Protein AF-A0A1F6LI74-F1 (afdb_monomer)

Radius of gyration: 18.78 Å; Cα contacts (8 Å, |Δi|>4): 128; chains: 1; bounding box: 56×48×42 Å

Structure (mmCIF, N/CA/C/O backbone):
data_AF-A0A1F6LI74-F1
#
_entry.id   AF-A0A1F6LI74-F1
#
loop_
_atom_site.group_PDB
_atom_site.id
_atom_site.type_symbol
_atom_site.label_atom_id
_atom_site.label_alt_id
_atom_site.label_comp_id
_atom_site.label_asym_id
_atom_site.label_entity_id
_atom_site.label_seq_id
_atom_site.pdbx_PDB_ins_code
_atom_site.Cartn_x
_atom_site.Cartn_y
_atom_site.Cartn_z
_atom_site.occupancy
_atom_site.B_iso_or_equiv
_atom_site.auth_seq_id
_atom_site.auth_comp_id
_atom_site.auth_asym_id
_atom_site.auth_atom_id
_atom_site.pdbx_PDB_model_num
ATOM 1 N N . MET A 1 1 ? -28.839 21.372 12.711 1.00 40.16 1 MET A N 1
ATOM 2 C CA . MET A 1 1 ? -27.759 21.727 11.761 1.00 40.16 1 MET A CA 1
ATOM 3 C C . MET A 1 1 ? -26.831 20.529 11.592 1.00 40.16 1 MET A C 1
ATOM 5 O O . MET A 1 1 ? -26.211 20.122 12.565 1.00 40.16 1 MET A O 1
ATOM 9 N N . ARG A 1 2 ? -26.781 19.902 10.407 1.00 39.81 2 ARG A N 1
ATOM 10 C CA . ARG A 1 2 ? -25.812 18.830 10.118 1.00 39.81 2 ARG A CA 1
ATOM 11 C C . ARG A 1 2 ? -24.467 19.495 9.840 1.00 39.81 2 ARG A C 1
ATOM 13 O O . ARG A 1 2 ? -24.312 20.129 8.804 1.00 39.81 2 ARG A O 1
ATOM 20 N N . ASN A 1 3 ? -23.537 19.399 10.784 1.00 46.12 3 ASN A N 1
ATOM 21 C CA . ASN A 1 3 ? -22.158 19.830 10.576 1.00 46.12 3 ASN A CA 1
ATOM 22 C C . ASN A 1 3 ? -21.621 19.053 9.356 1.00 46.12 3 ASN A C 1
ATOM 24 O O . ASN A 1 3 ? -21.693 17.818 9.390 1.00 46.12 3 ASN A O 1
ATOM 28 N N . PRO A 1 4 ? -21.165 19.696 8.263 1.00 48.50 4 PRO A N 1
ATOM 29 C CA . PRO A 1 4 ? -20.578 18.953 7.160 1.00 48.50 4 PRO A CA 1
ATOM 30 C C . PRO A 1 4 ? -19.394 18.180 7.734 1.00 48.50 4 PRO A C 1
ATOM 32 O O . PRO A 1 4 ? -18.504 18.759 8.354 1.00 48.50 4 PRO A O 1
ATOM 35 N N . THR A 1 5 ? -19.424 16.855 7.601 1.00 58.72 5 THR A N 1
ATOM 36 C CA . THR A 1 5 ? -18.301 15.994 7.966 1.00 58.72 5 THR A CA 1
ATOM 37 C C . THR A 1 5 ? -17.127 16.441 7.109 1.00 58.72 5 THR A C 1
ATOM 39 O O . THR A 1 5 ? -17.052 16.109 5.928 1.00 58.72 5 THR A O 1
ATOM 42 N N . THR A 1 6 ? -16.247 17.268 7.671 1.00 81.00 6 THR A N 1
ATOM 43 C CA . THR A 1 6 ? -15.056 17.772 6.998 1.00 81.00 6 THR A CA 1
ATOM 44 C C . THR A 1 6 ? -14.185 16.569 6.679 1.00 81.00 6 THR A C 1
ATOM 46 O O . THR A 1 6 ? -13.615 15.936 7.566 1.00 81.00 6 THR A O 1
ATOM 49 N N . ARG A 1 7 ? -14.166 16.182 5.403 1.00 85.06 7 ARG A N 1
ATOM 50 C CA . ARG A 1 7 ? -13.319 15.096 4.921 1.00 85.06 7 ARG A CA 1
ATOM 51 C C . ARG A 1 7 ? -11.937 15.658 4.638 1.00 85.06 7 ARG A C 1
ATOM 53 O O . ARG A 1 7 ? -11.817 16.689 3.982 1.00 85.06 7 ARG A O 1
ATOM 60 N N . THR A 1 8 ? -10.910 14.978 5.123 1.00 90.62 8 THR A N 1
ATOM 61 C CA . THR A 1 8 ? -9.525 15.236 4.722 1.00 90.62 8 THR A CA 1
ATOM 62 C C . THR A 1 8 ? -9.091 14.169 3.730 1.00 90.62 8 THR A C 1
ATOM 64 O O . THR A 1 8 ? -9.627 13.064 3.728 1.00 90.62 8 THR A O 1
ATOM 67 N N . PHE A 1 9 ? -8.150 14.489 2.848 1.00 92.06 9 PHE A N 1
ATOM 68 C CA . PHE A 1 9 ? -7.720 13.578 1.790 1.00 92.06 9 PHE A CA 1
ATOM 69 C C . PHE A 1 9 ? -6.210 13.399 1.844 1.00 92.06 9 PHE A C 1
ATOM 71 O O . PHE A 1 9 ? -5.477 14.351 2.100 1.00 92.06 9 PHE A O 1
ATOM 78 N N . LEU A 1 10 ? -5.753 12.177 1.587 1.00 93.62 10 LEU A N 1
ATOM 79 C CA . LEU A 1 10 ? -4.341 11.847 1.453 1.00 93.62 10 LEU A CA 1
ATOM 80 C C . LEU A 1 10 ? -4.135 11.109 0.139 1.00 93.62 10 LEU A C 1
ATOM 82 O O . LEU A 1 10 ? -4.712 10.043 -0.064 1.00 93.62 10 LEU A O 1
ATOM 86 N N . CYS A 1 11 ? -3.318 11.666 -0.744 1.00 95.19 11 CYS A N 1
ATOM 87 C CA . CYS A 1 11 ? -3.030 11.053 -2.033 1.00 95.19 11 CYS A CA 1
ATOM 88 C C . CYS A 1 11 ? -1.741 10.227 -1.953 1.00 95.19 11 CYS A C 1
ATOM 90 O O . CYS A 1 11 ? -0.715 10.683 -1.446 1.00 95.19 11 CYS A O 1
ATOM 92 N N . ILE A 1 12 ? -1.819 8.988 -2.431 1.00 96.06 12 ILE A N 1
ATOM 93 C CA . ILE A 1 12 ? -0.741 8.002 -2.407 1.00 96.06 12 ILE A CA 1
ATOM 94 C C . ILE A 1 12 ? -0.453 7.592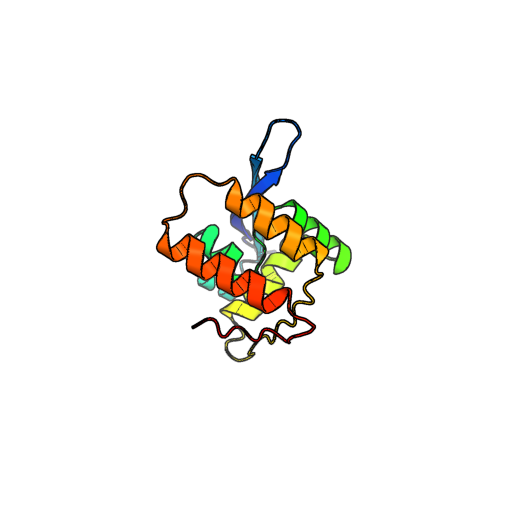 -3.848 1.00 96.06 12 ILE A C 1
ATOM 96 O O . ILE A 1 12 ? -1.356 7.236 -4.602 1.00 96.06 12 ILE A O 1
ATOM 100 N N . TYR A 1 13 ? 0.820 7.631 -4.220 1.00 96.19 13 TYR A N 1
ATOM 101 C CA . TYR A 1 13 ? 1.294 7.401 -5.576 1.00 96.19 13 TYR A CA 1
ATOM 102 C C . TYR A 1 13 ? 1.837 5.978 -5.726 1.00 96.19 13 TYR A C 1
ATOM 104 O O . TYR A 1 13 ? 2.807 5.574 -5.061 1.00 96.19 13 TYR A O 1
ATOM 112 N N . PHE A 1 14 ? 1.224 5.220 -6.628 1.00 96.00 14 PHE A N 1
ATOM 113 C CA . PHE A 1 14 ? 1.575 3.841 -6.935 1.00 96.00 14 PHE A CA 1
ATOM 114 C C . PHE A 1 14 ? 2.093 3.714 -8.367 1.00 96.00 14 PHE A C 1
ATOM 116 O O . PHE A 1 14 ? 1.494 4.284 -9.269 1.00 96.00 14 PHE A O 1
ATOM 123 N N . PRO A 1 15 ? 3.162 2.943 -8.604 1.00 96.12 15 PRO A N 1
ATOM 124 C CA . PRO A 1 15 ? 3.502 2.519 -9.950 1.00 96.12 15 PRO A CA 1
ATOM 125 C C . PRO A 1 15 ? 2.427 1.562 -10.495 1.00 96.12 15 PRO A C 1
ATOM 127 O O . PRO A 1 15 ? 1.968 0.661 -9.783 1.00 96.12 15 PRO A O 1
ATOM 130 N N . GLU A 1 16 ? 2.067 1.749 -11.757 1.00 94.62 16 GLU A N 1
ATOM 131 C CA . GLU A 1 16 ? 1.137 0.949 -12.560 1.00 94.62 16 GLU A CA 1
ATOM 132 C C . GLU A 1 16 ? 1.843 0.581 -13.873 1.00 94.62 16 GLU A C 1
ATOM 134 O O . GLU A 1 16 ? 2.549 1.411 -14.449 1.00 94.62 16 GLU A O 1
ATOM 139 N N . ARG A 1 17 ? 1.720 -0.672 -14.325 1.00 90.00 17 ARG A N 1
ATOM 140 C CA . ARG A 1 17 ? 2.265 -1.086 -15.625 1.00 90.00 17 ARG A CA 1
ATOM 141 C C . ARG A 1 17 ? 1.194 -0.894 -16.690 1.00 90.00 17 ARG A C 1
ATOM 143 O O . ARG A 1 17 ? 0.149 -1.528 -16.621 1.00 90.00 17 ARG A O 1
ATOM 150 N N . THR A 1 18 ? 1.481 -0.051 -17.671 1.00 89.75 18 THR A N 1
ATOM 151 C CA . THR A 1 18 ? 0.636 0.201 -18.840 1.00 89.75 18 THR A CA 1
ATOM 152 C C . THR A 1 18 ? 1.334 -0.305 -20.102 1.00 89.75 18 THR A C 1
ATOM 154 O O . THR A 1 18 ? 2.521 -0.644 -20.081 1.00 89.75 18 THR A O 1
ATOM 157 N N . ASP A 1 19 ? 0.628 -0.301 -21.233 1.00 90.56 19 ASP A N 1
ATOM 158 C CA . ASP A 1 19 ? 1.204 -0.649 -22.542 1.00 90.56 19 ASP A CA 1
ATOM 159 C C . ASP A 1 19 ? 2.356 0.287 -22.961 1.00 90.56 19 ASP A C 1
ATOM 161 O O . ASP A 1 19 ? 3.135 -0.032 -23.856 1.00 90.56 19 ASP A O 1
ATOM 165 N N . ARG A 1 20 ? 2.479 1.452 -22.308 1.00 88.25 20 ARG A N 1
ATOM 166 C CA . ARG A 1 20 ? 3.498 2.476 -22.577 1.00 88.25 20 ARG A CA 1
ATOM 167 C C . ARG A 1 20 ? 4.680 2.440 -21.604 1.00 88.25 20 ARG A C 1
ATOM 169 O O . ARG A 1 20 ? 5.634 3.189 -21.801 1.00 88.25 20 ARG A O 1
ATOM 176 N N . GLY A 1 21 ? 4.645 1.592 -20.574 1.00 86.94 21 GLY A N 1
ATOM 177 C CA . GLY A 1 21 ? 5.706 1.479 -19.571 1.00 86.94 21 GLY A CA 1
ATOM 178 C C . GLY A 1 21 ? 5.188 1.532 -18.134 1.00 86.94 21 GLY A C 1
ATOM 179 O O . GLY A 1 21 ? 4.119 1.017 -17.824 1.00 86.94 21 GLY A O 1
ATOM 180 N N . VAL A 1 22 ? 5.984 2.100 -17.223 1.00 89.31 22 VAL A N 1
ATOM 181 C CA . VAL A 1 22 ? 5.588 2.272 -15.815 1.00 89.31 22 VAL A CA 1
ATOM 182 C C . VAL A 1 22 ? 5.103 3.700 -15.605 1.00 89.31 22 VAL A C 1
ATOM 184 O O . VAL A 1 22 ? 5.878 4.645 -15.724 1.00 89.31 22 VAL A O 1
ATOM 187 N N . GLU A 1 23 ? 3.833 3.843 -15.247 1.00 92.75 23 GLU A N 1
ATOM 188 C CA . GLU A 1 23 ? 3.194 5.122 -14.945 1.00 92.75 23 GLU A CA 1
ATOM 189 C C . GLU A 1 23 ? 2.881 5.242 -13.453 1.00 92.75 23 GLU A C 1
ATOM 191 O O . GLU A 1 23 ? 2.902 4.264 -12.705 1.00 92.75 23 GLU A O 1
ATOM 196 N N . THR A 1 24 ? 2.616 6.465 -12.991 1.00 94.00 24 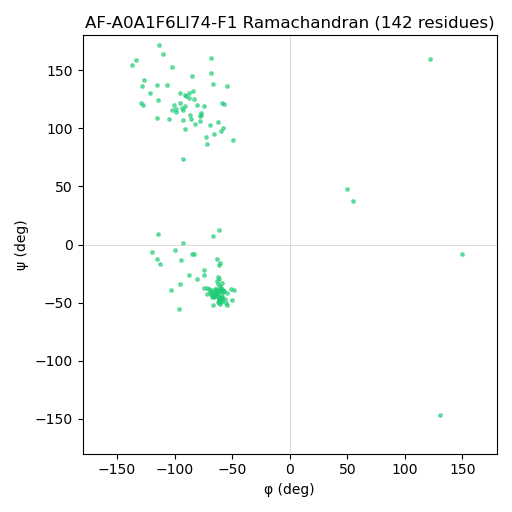THR A N 1
ATOM 197 C CA . THR A 1 24 ? 2.239 6.714 -11.596 1.00 94.00 24 THR A CA 1
ATOM 198 C C . THR A 1 24 ? 0.739 6.946 -11.481 1.00 94.00 24 THR A C 1
ATOM 200 O O . THR A 1 24 ? 0.215 7.958 -11.940 1.00 94.00 24 THR A O 1
ATOM 203 N N . LYS A 1 25 ? 0.057 6.044 -10.781 1.00 94.81 25 LYS A N 1
ATOM 204 C CA . LYS A 1 25 ? -1.350 6.148 -10.416 1.00 94.81 25 LYS A CA 1
ATOM 205 C C . LYS A 1 25 ? -1.516 6.832 -9.065 1.00 94.81 25 LYS A C 1
ATOM 207 O O . LYS A 1 25 ? -0.913 6.424 -8.070 1.00 94.81 25 LYS A O 1
ATOM 212 N N . ASN A 1 26 ? -2.362 7.855 -9.016 1.00 95.12 26 ASN A N 1
ATOM 213 C CA . ASN A 1 26 ? -2.745 8.513 -7.772 1.00 95.12 26 ASN A CA 1
ATOM 214 C C . ASN A 1 26 ? -3.989 7.839 -7.170 1.00 95.12 26 ASN A C 1
ATOM 216 O O . ASN A 1 26 ? -5.012 7.697 -7.839 1.00 95.12 26 ASN A O 1
ATOM 220 N N . VAL A 1 27 ? -3.898 7.458 -5.898 1.00 96.00 27 VAL A N 1
ATOM 221 C CA . VAL A 1 27 ? -5.018 6.996 -5.078 1.00 96.00 27 VAL A CA 1
ATOM 222 C C . VAL A 1 27 ? -5.237 7.982 -3.931 1.00 96.00 27 VAL A C 1
ATOM 224 O O . VAL A 1 27 ? -4.447 8.020 -2.987 1.00 96.00 27 VAL A O 1
ATOM 227 N N . CYS A 1 28 ? -6.325 8.754 -3.980 1.00 94.81 28 CYS A N 1
ATOM 228 C CA . CYS A 1 28 ? -6.688 9.677 -2.904 1.00 94.81 28 CYS A CA 1
ATOM 229 C C . CYS A 1 28 ? -7.649 9.019 -1.904 1.00 94.81 28 CYS A C 1
ATOM 231 O O . CYS A 1 28 ? -8.789 8.672 -2.211 1.00 94.81 28 CYS A O 1
ATOM 233 N N . VAL A 1 29 ? -7.171 8.865 -0.674 1.00 95.00 29 VAL A N 1
ATOM 234 C CA . VAL A 1 29 ? -7.871 8.244 0.448 1.00 95.00 29 VAL A CA 1
ATOM 235 C C . VAL A 1 29 ? -8.577 9.334 1.245 1.00 95.00 29 VAL A C 1
ATOM 237 O O . VAL A 1 29 ? -7.930 10.224 1.793 1.00 95.00 29 VAL A O 1
ATOM 240 N N . ALA A 1 30 ? -9.905 9.268 1.311 1.00 93.19 30 ALA A N 1
ATOM 241 C CA . ALA A 1 30 ? -10.719 10.219 2.065 1.00 93.19 30 ALA A CA 1
ATOM 242 C C . ALA A 1 30 ? -10.881 9.765 3.518 1.00 93.19 30 ALA A C 1
ATOM 244 O O . ALA A 1 30 ? -11.375 8.667 3.743 1.00 93.19 30 ALA A O 1
ATOM 245 N N . PHE A 1 31 ? -10.549 10.603 4.495 1.00 92.50 31 PHE A N 1
ATOM 246 C CA . PHE A 1 31 ? -10.727 10.363 5.925 1.00 92.50 31 PHE A CA 1
ATOM 247 C C . PHE A 1 31 ? -11.874 11.208 6.477 1.00 92.50 31 PHE A C 1
ATOM 249 O O . PHE A 1 31 ? -12.003 12.394 6.174 1.00 92.50 31 PHE A O 1
ATOM 256 N N . ASN A 1 32 ? -12.706 10.606 7.315 1.00 89.94 32 ASN A N 1
ATOM 257 C CA . ASN A 1 32 ? -13.737 11.301 8.060 1.00 89.94 32 ASN A CA 1
ATOM 258 C C . ASN A 1 32 ? -13.100 12.097 9.212 1.00 89.94 32 ASN A C 1
ATOM 260 O O . ASN A 1 32 ? -12.492 11.521 10.117 1.00 89.94 32 ASN A O 1
ATOM 264 N N . GLY A 1 33 ? -13.267 13.421 9.197 1.00 81.25 33 GLY A N 1
ATOM 265 C CA . GLY A 1 33 ? -12.681 14.328 10.184 1.00 81.25 33 GLY A CA 1
ATOM 266 C C . GLY A 1 33 ? -13.155 14.134 11.627 1.00 81.25 33 GLY A C 1
ATOM 267 O O . GLY A 1 33 ? -12.518 14.677 12.530 1.00 81.25 33 GLY A O 1
ATOM 268 N N . THR A 1 34 ? -14.222 13.366 11.877 1.00 81.50 34 THR A N 1
ATOM 269 C CA . THR A 1 34 ? -14.663 13.030 13.240 1.00 81.50 34 THR A CA 1
ATOM 270 C C . THR A 1 34 ? -14.137 11.672 13.694 1.00 81.50 34 THR A C 1
ATOM 272 O O . THR A 1 34 ? -13.451 11.598 14.711 1.00 81.50 34 THR A O 1
ATOM 275 N N . THR A 1 35 ? -14.402 10.603 12.941 1.00 85.00 35 THR A N 1
ATOM 276 C CA . THR A 1 35 ? -14.099 9.225 13.370 1.00 85.00 35 THR A CA 1
ATOM 277 C C . THR A 1 35 ? -12.688 8.760 13.022 1.00 85.00 35 THR A C 1
ATOM 279 O O . THR A 1 35 ? -12.137 7.909 13.712 1.00 85.00 35 THR A O 1
ATOM 282 N N . GLU A 1 36 ? -12.063 9.321 11.987 1.00 88.81 36 GLU A N 1
ATOM 283 C CA . GLU A 1 36 ? -10.774 8.847 11.460 1.00 88.81 36 GLU A CA 1
ATOM 284 C C . GLU A 1 36 ? -9.646 9.871 11.647 1.00 88.81 36 GLU A C 1
ATOM 286 O O . GLU A 1 36 ? -8.532 9.685 11.156 1.00 88.81 36 GLU A O 1
ATOM 291 N N . ARG A 1 37 ? -9.898 10.945 12.408 1.00 88.69 37 ARG A N 1
ATOM 292 C CA . ARG A 1 37 ? -8.941 12.038 12.637 1.00 88.69 37 ARG A CA 1
ATOM 293 C C . ARG A 1 37 ? -7.625 11.566 13.250 1.00 88.69 37 ARG A C 1
ATOM 295 O O . ARG A 1 37 ? -6.568 12.077 12.889 1.00 88.69 37 ARG A O 1
ATOM 302 N N . ALA A 1 38 ? -7.687 10.612 14.178 1.00 87.88 38 ALA A N 1
ATOM 303 C CA . ALA A 1 38 ? -6.502 10.044 14.815 1.00 87.88 38 ALA A CA 1
ATOM 304 C C . ALA A 1 38 ? -5.634 9.274 13.810 1.00 87.88 38 ALA A C 1
ATOM 306 O O . ALA A 1 38 ? -4.421 9.473 13.777 1.00 87.88 38 ALA A O 1
ATOM 307 N N . LEU A 1 39 ? -6.262 8.459 12.955 1.00 91.00 39 LEU A N 1
ATOM 308 C CA . LEU A 1 39 ? -5.562 7.743 11.893 1.00 91.00 39 LEU A CA 1
ATOM 309 C C . LEU A 1 39 ? -4.934 8.730 10.909 1.00 91.00 39 LEU A C 1
ATOM 311 O O . LEU A 1 39 ? -3.739 8.634 10.655 1.00 91.00 39 LEU A O 1
ATOM 315 N N . TYR A 1 40 ? -5.709 9.710 10.433 1.00 93.00 40 TYR A N 1
ATOM 316 C CA . TYR A 1 40 ? -5.232 10.750 9.521 1.00 93.00 40 TYR A CA 1
ATOM 317 C C . TYR A 1 40 ? -4.005 11.478 10.084 1.00 93.00 40 TYR A C 1
ATOM 319 O O . TYR A 1 40 ? -2.969 11.500 9.433 1.00 93.00 40 TYR A O 1
ATOM 327 N N . ARG A 1 41 ? -4.061 11.981 11.323 1.00 91.06 41 ARG A N 1
ATOM 328 C CA . ARG A 1 41 ? -2.918 12.659 11.967 1.00 91.06 41 ARG A CA 1
ATOM 329 C C . ARG A 1 41 ? -1.675 11.784 12.087 1.00 91.06 41 ARG A C 1
ATOM 331 O O . ARG A 1 41 ? -0.553 12.279 12.025 1.00 91.06 41 ARG A O 1
ATOM 338 N N . ALA A 1 42 ? -1.864 10.484 12.283 1.00 89.56 42 ALA A N 1
ATOM 339 C CA . ALA A 1 42 ? -0.754 9.555 12.402 1.00 89.56 42 ALA A CA 1
ATOM 340 C C . ALA A 1 42 ? -0.082 9.260 11.048 1.00 89.56 42 ALA A C 1
ATOM 342 O O . ALA A 1 42 ? 1.080 8.855 11.026 1.00 89.56 42 ALA A O 1
ATOM 343 N N . VAL A 1 43 ? -0.788 9.477 9.931 1.00 92.69 43 VAL A N 1
ATOM 344 C CA . VAL A 1 43 ? -0.288 9.183 8.579 1.00 92.69 43 VAL A CA 1
ATOM 345 C C . VAL A 1 43 ? -0.042 10.418 7.713 1.00 92.69 43 VAL A C 1
ATOM 347 O O . VAL A 1 43 ? 0.691 10.310 6.741 1.00 92.69 43 VAL A O 1
ATOM 350 N N . GLU A 1 44 ? -0.581 11.591 8.058 1.00 93.00 44 GLU A N 1
ATOM 351 C CA . GLU A 1 44 ? -0.464 12.822 7.252 1.00 93.00 44 GLU A CA 1
ATOM 352 C C . GLU A 1 44 ? 0.987 13.286 7.089 1.00 93.00 44 GLU A C 1
ATOM 354 O O . GLU A 1 44 ? 1.344 13.907 6.093 1.00 93.00 44 GLU A O 1
ATOM 359 N N . ARG A 1 45 ? 1.840 12.958 8.065 1.00 90.38 45 ARG A N 1
ATOM 360 C CA . ARG A 1 45 ? 3.275 13.271 8.042 1.00 90.38 45 ARG A CA 1
ATOM 361 C C . ARG A 1 45 ? 4.098 12.227 7.291 1.00 90.38 45 ARG A C 1
ATOM 363 O O . ARG A 1 45 ? 5.299 12.410 7.118 1.00 90.38 45 ARG A O 1
ATOM 370 N N . LEU A 1 46 ? 3.487 11.112 6.895 1.00 91.00 46 LEU A N 1
ATOM 371 C CA . LEU A 1 46 ? 4.166 10.038 6.186 1.00 91.00 46 LEU A CA 1
ATOM 372 C C . LEU A 1 46 ? 4.137 10.322 4.685 1.00 91.00 46 LEU A C 1
ATOM 374 O O . LEU A 1 46 ? 3.087 10.575 4.100 1.00 91.00 46 LEU A O 1
ATOM 378 N N . GLY A 1 47 ? 5.296 10.219 4.040 1.00 91.38 47 GLY A N 1
ATOM 379 C CA . GLY A 1 47 ? 5.364 10.255 2.584 1.00 91.38 47 GLY A CA 1
ATOM 380 C C . GLY A 1 47 ? 4.733 9.011 1.949 1.00 91.38 47 GLY A C 1
ATOM 381 O O . GLY A 1 47 ? 4.647 7.945 2.564 1.00 91.38 47 GLY A O 1
ATOM 382 N N . SER A 1 48 ? 4.374 9.115 0.667 1.00 92.31 48 SER A N 1
ATOM 383 C CA . SER A 1 48 ? 3.783 8.015 -0.113 1.00 92.31 48 SER A CA 1
ATOM 384 C C . SER A 1 48 ? 4.595 6.714 -0.040 1.00 92.31 48 SER A C 1
ATOM 386 O O . SER A 1 48 ? 4.028 5.625 0.019 1.00 92.31 48 SER A O 1
ATOM 388 N N . THR A 1 49 ? 5.926 6.799 -0.034 1.00 93.31 49 THR A N 1
ATOM 389 C CA . THR A 1 49 ? 6.812 5.630 0.095 1.00 93.31 49 THR A CA 1
ATOM 390 C C . THR A 1 49 ? 6.652 4.930 1.442 1.00 93.31 49 THR A C 1
ATOM 392 O O . THR A 1 49 ? 6.582 3.704 1.495 1.00 93.31 49 THR A O 1
ATOM 395 N N . GLU A 1 50 ? 6.561 5.695 2.526 1.00 92.69 50 GLU A N 1
ATOM 396 C CA . GLU A 1 50 ? 6.444 5.158 3.882 1.00 92.69 50 GLU A CA 1
ATOM 397 C C . GLU A 1 50 ? 5.064 4.536 4.119 1.00 92.69 50 GLU A C 1
ATOM 399 O O . GLU A 1 50 ? 4.947 3.456 4.696 1.00 92.69 50 GLU A O 1
ATOM 404 N N . ILE A 1 51 ? 4.017 5.152 3.569 1.00 93.88 51 ILE A N 1
ATOM 405 C CA . ILE A 1 51 ? 2.664 4.588 3.570 1.00 93.88 51 ILE A CA 1
ATOM 406 C C . ILE A 1 51 ? 2.643 3.223 2.875 1.00 93.88 51 ILE A C 1
ATOM 408 O O . ILE A 1 51 ? 2.150 2.256 3.454 1.00 93.88 51 ILE A O 1
ATOM 412 N N . LYS A 1 52 ? 3.241 3.116 1.678 1.00 94.31 52 LYS A N 1
ATOM 413 C CA . LYS A 1 52 ? 3.342 1.855 0.922 1.00 94.31 52 LYS A CA 1
ATOM 414 C C . LYS A 1 52 ? 4.057 0.752 1.705 1.00 94.31 52 LYS A C 1
ATOM 416 O O . LYS A 1 52 ? 3.589 -0.386 1.715 1.00 94.31 52 LYS A O 1
ATOM 421 N N . LYS A 1 53 ? 5.139 1.087 2.420 1.00 91.44 53 LYS A N 1
ATOM 422 C CA . LYS A 1 53 ? 5.842 0.144 3.309 1.00 91.44 53 LYS A CA 1
ATOM 423 C C . LYS A 1 53 ? 4.937 -0.359 4.432 1.00 91.44 53 LYS A C 1
ATOM 425 O O . LYS A 1 53 ? 4.861 -1.565 4.657 1.00 91.44 53 LYS A O 1
ATOM 430 N N . ARG A 1 54 ? 4.214 0.543 5.100 1.00 89.81 54 ARG A N 1
ATOM 431 C CA . ARG A 1 54 ? 3.323 0.202 6.223 1.00 89.81 54 ARG A CA 1
ATOM 432 C C . ARG A 1 54 ? 2.182 -0.720 5.819 1.00 89.81 54 ARG A C 1
ATOM 434 O O . ARG A 1 54 ? 1.895 -1.682 6.528 1.00 89.81 54 ARG A O 1
ATOM 441 N N . ILE A 1 55 ? 1.581 -0.477 4.657 1.00 92.38 55 ILE A N 1
ATOM 442 C CA . ILE A 1 55 ? 0.518 -1.342 4.126 1.00 92.38 55 ILE A CA 1
ATOM 443 C C . ILE A 1 55 ? 1.055 -2.571 3.376 1.00 92.38 55 ILE A C 1
ATOM 445 O O . ILE A 1 55 ? 0.276 -3.460 3.053 1.00 92.38 55 ILE A O 1
ATOM 449 N N . ALA A 1 56 ? 2.370 -2.644 3.137 1.00 92.56 56 ALA A N 1
ATOM 450 C CA . ALA A 1 56 ? 3.053 -3.684 2.363 1.00 92.56 56 ALA A CA 1
ATOM 451 C C . ALA A 1 56 ? 2.502 -3.872 0.934 1.00 92.56 56 ALA A C 1
ATOM 453 O O . ALA A 1 56 ? 2.433 -4.988 0.417 1.00 92.56 56 ALA A O 1
ATOM 454 N N . ILE A 1 57 ? 2.120 -2.770 0.283 1.00 93.19 57 ILE A N 1
ATOM 455 C CA . ILE A 1 57 ? 1.613 -2.747 -1.093 1.00 93.19 57 ILE A CA 1
ATOM 456 C C . ILE A 1 57 ? 2.398 -1.688 -1.861 1.00 93.19 57 ILE A C 1
ATOM 458 O O . ILE A 1 57 ? 2.415 -0.521 -1.477 1.00 93.19 57 ILE A O 1
ATOM 462 N N . PHE A 1 58 ? 3.064 -2.102 -2.941 1.00 93.62 58 PHE A N 1
ATOM 463 C CA . PHE A 1 58 ? 4.032 -1.262 -3.652 1.00 93.62 58 PHE A CA 1
ATOM 464 C C . PHE A 1 58 ? 3.628 -0.894 -5.078 1.00 93.62 58 PHE A C 1
ATOM 466 O O . PHE A 1 58 ? 4.250 0.004 -5.633 1.00 93.62 58 PHE A O 1
ATOM 473 N N . SER A 1 59 ? 2.602 -1.529 -5.649 1.00 95.62 59 SER A N 1
ATOM 474 C CA . SER A 1 59 ? 2.068 -1.224 -6.982 1.00 95.62 59 SER A CA 1
ATOM 475 C C . SER A 1 59 ? 0.547 -1.140 -6.966 1.00 95.62 59 SER A C 1
ATOM 477 O O . SER A 1 59 ? -0.103 -1.681 -6.065 1.00 95.62 59 SER A O 1
ATOM 479 N N . TYR A 1 60 ? -0.008 -0.463 -7.968 1.00 96.56 60 TYR A N 1
ATOM 480 C CA . TYR A 1 60 ? -1.449 -0.307 -8.121 1.00 96.56 60 TYR A CA 1
ATOM 481 C C . TYR A 1 60 ? -2.125 -1.653 -8.415 1.00 96.56 60 TYR A C 1
ATOM 483 O O . TYR A 1 60 ? -3.072 -2.019 -7.728 1.00 96.56 60 TYR A O 1
ATOM 491 N N . ASP A 1 61 ? -1.562 -2.466 -9.309 1.00 94.94 61 ASP A N 1
ATOM 492 C CA . ASP A 1 61 ? -2.103 -3.798 -9.620 1.00 94.94 61 ASP A CA 1
ATOM 493 C C . ASP A 1 61 ? -2.180 -4.705 -8.386 1.00 94.94 61 ASP A C 1
ATOM 495 O O . ASP A 1 61 ? -3.127 -5.471 -8.215 1.00 94.94 61 ASP A O 1
ATOM 499 N N . HIS A 1 62 ? -1.174 -4.637 -7.503 1.00 95.19 62 HIS A N 1
ATOM 500 C CA . HIS A 1 62 ? -1.193 -5.407 -6.262 1.00 95.19 62 HIS A CA 1
ATOM 501 C C . HIS A 1 62 ? -2.284 -4.890 -5.320 1.00 95.19 62 HIS A C 1
ATOM 503 O O . HIS A 1 62 ? -2.978 -5.693 -4.703 1.00 95.19 62 HIS A O 1
ATOM 509 N N . LEU A 1 63 ? -2.473 -3.571 -5.243 1.00 96.25 63 LEU A N 1
ATOM 510 C CA . LEU A 1 63 ? -3.537 -2.956 -4.455 1.00 96.25 63 LEU A CA 1
ATOM 511 C C . LEU A 1 63 ? -4.928 -3.400 -4.920 1.00 96.25 63 LEU A C 1
ATOM 513 O O . LEU A 1 63 ? -5.745 -3.773 -4.082 1.00 96.25 63 LEU A O 1
ATOM 517 N N . VAL A 1 64 ? -5.170 -3.411 -6.234 1.00 96.50 64 VAL A N 1
ATOM 518 C CA . VAL A 1 64 ? -6.435 -3.864 -6.838 1.00 96.50 64 VAL A CA 1
ATOM 519 C C . VAL A 1 64 ? -6.695 -5.331 -6.504 1.00 96.50 64 VAL A C 1
ATOM 521 O O . VAL A 1 64 ? -7.730 -5.648 -5.930 1.00 96.50 64 VAL A O 1
ATOM 524 N N . LYS A 1 65 ? -5.717 -6.218 -6.730 1.00 95.75 65 LYS A N 1
ATOM 525 C CA . LYS A 1 65 ? -5.856 -7.652 -6.415 1.00 95.75 65 LYS A CA 1
ATOM 526 C C . LYS A 1 65 ? -6.134 -7.917 -4.938 1.00 95.75 65 LYS A C 1
ATOM 528 O O . LYS A 1 65 ? -6.855 -8.849 -4.596 1.00 95.75 65 LYS A O 1
ATOM 533 N N . VAL A 1 66 ? -5.522 -7.136 -4.047 1.00 95.06 66 VAL A N 1
ATOM 534 C CA . VAL A 1 66 ? -5.771 -7.238 -2.602 1.00 95.06 66 VAL A CA 1
ATOM 535 C C . VAL A 1 66 ? -7.195 -6.792 -2.275 1.00 95.06 66 VAL A C 1
ATOM 537 O O . VAL A 1 66 ? -7.863 -7.478 -1.510 1.00 95.06 66 VAL A O 1
ATOM 540 N N . ALA A 1 67 ? -7.654 -5.689 -2.866 1.00 95.44 67 ALA A N 1
ATOM 541 C CA . ALA A 1 67 ? -9.004 -5.164 -2.691 1.00 95.44 67 ALA A CA 1
ATOM 542 C C . ALA A 1 67 ? -10.080 -6.147 -3.175 1.00 95.44 67 ALA A C 1
ATOM 544 O O . ALA A 1 67 ? -11.000 -6.454 -2.423 1.00 95.44 67 ALA A O 1
ATOM 545 N N . GLU A 1 68 ? -9.905 -6.722 -4.365 1.00 95.50 68 GLU A N 1
ATOM 546 C CA . GLU A 1 68 ? -10.796 -7.751 -4.917 1.00 95.50 68 GLU A CA 1
ATOM 547 C C . GLU A 1 68 ? -10.828 -9.008 -4.044 1.00 95.50 68 GLU A C 1
ATOM 549 O O . GLU A 1 68 ? -11.895 -9.500 -3.693 1.00 95.50 68 GLU A O 1
ATOM 554 N N . ARG A 1 69 ? -9.658 -9.516 -3.634 1.00 95.75 69 ARG A N 1
ATOM 555 C CA . ARG A 1 69 ? -9.564 -10.715 -2.787 1.00 95.75 69 ARG A CA 1
ATOM 556 C C . ARG A 1 69 ? -10.213 -10.523 -1.414 1.00 95.75 69 ARG A C 1
ATOM 558 O O . ARG A 1 69 ? -10.662 -11.495 -0.816 1.00 95.75 69 ARG A O 1
ATOM 565 N N . GLU A 1 70 ? -10.186 -9.305 -0.884 1.00 92.38 70 GLU A N 1
ATOM 566 C CA . GLU A 1 70 ? -10.744 -8.970 0.430 1.00 92.38 70 GLU A CA 1
ATOM 567 C C . GLU A 1 70 ? -12.196 -8.480 0.365 1.00 92.38 70 GLU A C 1
ATOM 569 O O . GLU A 1 70 ? -12.742 -8.161 1.419 1.00 92.38 70 GLU A O 1
ATOM 574 N N . ASP A 1 71 ? -12.796 -8.435 -0.832 1.00 95.25 71 ASP A N 1
ATOM 575 C CA . ASP A 1 71 ? -14.136 -7.895 -1.107 1.00 95.25 71 ASP A CA 1
ATOM 576 C C . ASP A 1 71 ? -14.339 -6.491 -0.505 1.00 95.25 71 ASP A C 1
ATOM 578 O O . ASP A 1 71 ? -15.293 -6.202 0.218 1.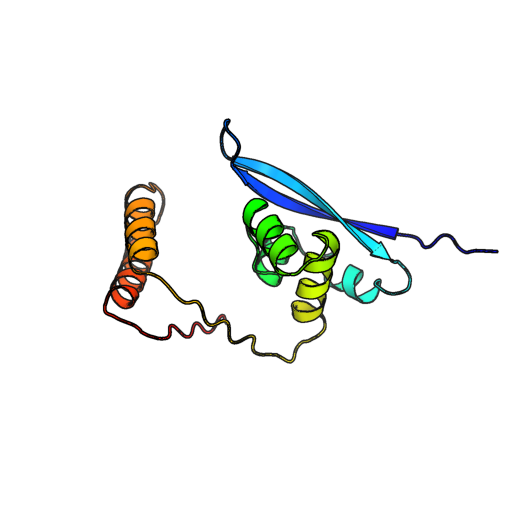00 95.25 71 ASP A O 1
ATOM 582 N N . ARG A 1 72 ? -13.356 -5.607 -0.729 1.00 94.81 72 ARG A N 1
ATOM 583 C CA . ARG A 1 72 ? -13.311 -4.253 -0.155 1.00 94.81 72 ARG A CA 1
ATOM 584 C C . ARG A 1 72 ? -12.886 -3.217 -1.176 1.00 94.81 72 ARG A C 1
ATOM 586 O O . ARG A 1 72 ? -12.121 -3.486 -2.096 1.00 94.81 72 ARG A O 1
ATOM 593 N N . GLY A 1 73 ? -13.298 -1.971 -0.951 1.00 95.62 73 GLY A N 1
ATOM 594 C CA . GLY A 1 73 ? -12.790 -0.841 -1.724 1.00 95.62 73 GLY A CA 1
ATOM 595 C C . GLY A 1 73 ? -11.315 -0.550 -1.423 1.00 95.62 73 GLY A C 1
ATOM 596 O O . GLY A 1 73 ? -10.862 -0.667 -0.284 1.00 95.62 73 GLY A O 1
ATOM 597 N N . ILE A 1 74 ? -10.568 -0.068 -2.422 1.00 95.81 74 ILE A N 1
ATOM 598 C CA . ILE A 1 74 ? -9.143 0.302 -2.294 1.00 95.81 74 ILE A CA 1
ATOM 599 C C . ILE A 1 74 ? -8.880 1.222 -1.087 1.00 95.81 74 ILE A C 1
ATOM 601 O O . ILE A 1 74 ? -7.971 0.984 -0.289 1.00 95.81 74 ILE A O 1
ATOM 605 N N . THR A 1 75 ? -9.694 2.270 -0.936 1.00 94.94 75 THR A N 1
ATOM 606 C CA . THR A 1 75 ? -9.610 3.229 0.177 1.00 94.94 75 THR A CA 1
ATOM 607 C C . THR A 1 75 ? -9.736 2.536 1.531 1.00 94.94 75 THR A C 1
ATOM 609 O O . THR A 1 75 ? -9.026 2.878 2.476 1.00 94.94 75 THR A O 1
ATOM 612 N N . GLU A 1 76 ? -10.631 1.558 1.633 1.00 93.88 76 GLU A N 1
ATOM 613 C CA . GLU A 1 76 ? -10.892 0.827 2.866 1.00 93.88 76 GLU A CA 1
ATOM 614 C C . GLU A 1 76 ? -9.739 -0.114 3.214 1.00 93.88 76 GLU A C 1
ATOM 616 O O . GLU A 1 76 ? -9.276 -0.107 4.355 1.00 93.88 76 GLU A O 1
ATOM 621 N N . VAL A 1 77 ? -9.197 -0.828 2.221 1.00 95.81 77 VAL A N 1
ATOM 622 C CA . VAL A 1 77 ? -7.984 -1.643 2.384 1.00 95.81 77 VAL A CA 1
ATOM 623 C C . VAL A 1 77 ? -6.842 -0.793 2.928 1.00 95.81 77 VAL A C 1
ATOM 625 O O . VAL A 1 77 ? -6.231 -1.155 3.933 1.00 95.81 77 VAL A O 1
ATOM 628 N N . ILE A 1 78 ? -6.569 0.364 2.316 1.00 95.25 78 ILE A N 1
ATOM 629 C CA . ILE A 1 78 ? -5.479 1.241 2.762 1.00 95.25 78 ILE A CA 1
ATOM 630 C C . ILE A 1 78 ? -5.692 1.672 4.216 1.00 95.25 78 ILE A C 1
ATOM 632 O O . ILE A 1 78 ? -4.776 1.552 5.030 1.00 95.25 78 ILE A O 1
ATOM 636 N N . LYS A 1 79 ? -6.893 2.140 4.566 1.00 93.62 79 LYS A N 1
ATOM 637 C CA . LYS A 1 79 ? -7.206 2.588 5.929 1.00 93.62 79 LYS A CA 1
ATOM 638 C C . LYS A 1 79 ? -7.082 1.478 6.958 1.00 93.62 79 LYS A C 1
ATOM 640 O O . LYS A 1 79 ? -6.485 1.702 8.006 1.00 93.62 79 LYS A O 1
ATOM 645 N N . MET A 1 80 ? -7.615 0.296 6.664 1.00 93.62 80 MET A N 1
ATOM 646 C CA . MET A 1 80 ? -7.541 -0.860 7.553 1.00 93.62 80 MET A CA 1
ATOM 647 C C . MET A 1 80 ? -6.082 -1.242 7.812 1.00 93.62 80 MET A C 1
ATOM 649 O O . MET A 1 80 ? -5.655 -1.313 8.963 1.00 93.62 80 MET A O 1
ATOM 653 N N . ARG A 1 81 ? -5.286 -1.399 6.747 1.00 92.44 81 ARG A N 1
ATOM 654 C CA . ARG A 1 81 ? -3.863 -1.754 6.847 1.00 92.44 81 ARG A CA 1
ATOM 655 C C . ARG A 1 81 ? -3.053 -0.683 7.586 1.00 92.44 81 ARG A C 1
ATOM 657 O O . ARG A 1 81 ? -2.176 -1.023 8.379 1.00 92.44 81 ARG A O 1
ATOM 664 N N . LEU A 1 82 ? -3.347 0.601 7.367 1.00 92.00 82 LEU A N 1
ATOM 665 C CA . LEU A 1 82 ? -2.732 1.704 8.114 1.00 92.00 82 LEU A CA 1
ATOM 666 C C . LEU A 1 82 ? -3.147 1.703 9.588 1.00 92.00 82 LEU A C 1
ATOM 668 O O . LEU A 1 82 ? -2.294 1.898 10.449 1.00 92.00 82 LEU A O 1
ATOM 672 N N . GLY A 1 83 ? -4.420 1.451 9.893 1.00 90.00 83 GLY A N 1
ATOM 673 C CA . GLY A 1 83 ? -4.913 1.316 11.263 1.00 90.00 83 GLY A CA 1
ATOM 674 C C . GLY A 1 83 ? -4.195 0.196 12.013 1.00 90.00 83 GLY A C 1
ATOM 675 O O . GLY A 1 83 ? -3.699 0.414 13.120 1.00 90.00 83 GLY A O 1
ATOM 676 N N . ASP A 1 84 ? -4.043 -0.963 11.374 1.00 87.25 84 ASP A N 1
ATOM 677 C CA . ASP A 1 84 ? -3.293 -2.091 11.927 1.00 87.25 84 ASP A CA 1
ATOM 678 C C . ASP A 1 84 ? -1.809 -1.759 12.129 1.00 87.25 84 ASP A C 1
ATOM 680 O O . ASP A 1 84 ? -1.237 -2.090 13.162 1.00 87.25 84 ASP A O 1
ATOM 684 N N . SER A 1 85 ? -1.174 -1.070 11.179 1.00 85.88 85 SER A N 1
ATOM 685 C CA . SER A 1 85 ? 0.256 -0.749 11.265 1.00 85.88 85 SER A CA 1
ATOM 686 C C . SER A 1 85 ? 0.580 0.365 12.267 1.00 85.88 85 SER A C 1
ATOM 688 O O . SER A 1 85 ? 1.633 0.337 12.905 1.00 85.88 85 SER A O 1
ATOM 690 N N . VAL A 1 86 ? -0.273 1.386 12.367 1.00 82.44 86 VAL A N 1
ATOM 691 C CA . VAL A 1 86 ? 0.055 2.648 13.048 1.00 82.44 86 VAL A CA 1
ATOM 692 C C . VAL A 1 86 ? -0.596 2.738 14.424 1.00 82.44 86 VAL A C 1
ATOM 694 O O . VAL A 1 86 ? 0.037 3.219 15.364 1.00 82.44 86 VAL A O 1
ATOM 697 N N . LEU A 1 87 ? -1.839 2.270 14.557 1.00 75.69 87 LEU A N 1
ATOM 698 C CA . LEU A 1 87 ? -2.602 2.371 15.802 1.00 75.69 87 LEU A CA 1
ATOM 699 C C . LEU A 1 87 ? -2.489 1.096 16.645 1.00 75.69 87 LEU A C 1
ATOM 701 O O . LEU A 1 87 ? -2.417 1.176 17.869 1.00 75.69 87 LEU A O 1
ATOM 705 N N . ARG A 1 88 ? -2.401 -0.084 16.018 1.00 65.81 88 ARG A N 1
ATOM 706 C CA . ARG A 1 88 ? -2.217 -1.363 16.721 1.00 65.81 88 ARG A CA 1
ATOM 707 C C . ARG A 1 88 ? -0.730 -1.718 16.834 1.00 65.81 88 ARG A C 1
ATOM 709 O O . ARG A 1 88 ? -0.238 -2.640 16.197 1.00 65.81 88 ARG A O 1
ATOM 716 N N . ARG A 1 89 ? -0.003 -1.020 17.716 1.00 53.34 89 ARG A N 1
ATOM 717 C CA . ARG A 1 89 ? 1.431 -1.249 18.029 1.00 53.34 89 ARG A CA 1
ATOM 718 C C . ARG A 1 89 ? 1.793 -2.633 18.626 1.00 53.34 89 ARG A C 1
ATOM 720 O O . ARG A 1 89 ? 2.904 -2.799 19.111 1.00 53.34 89 ARG A O 1
ATOM 727 N N . GLY A 1 90 ? 0.906 -3.631 18.615 1.00 46.09 90 GLY A N 1
ATOM 728 C CA . GLY A 1 90 ? 1.072 -4.864 19.406 1.00 46.09 90 GLY A CA 1
ATOM 729 C C . GLY A 1 90 ? 1.153 -6.187 18.642 1.00 46.09 90 GLY A C 1
ATOM 730 O O . GLY A 1 90 ? 1.397 -7.218 19.260 1.00 46.09 90 GLY A O 1
ATOM 731 N N . GLY A 1 91 ? 0.945 -6.216 17.325 1.00 47.25 91 GLY A N 1
ATOM 732 C CA . GLY A 1 91 ? 0.932 -7.476 16.579 1.00 47.25 91 GLY A CA 1
ATOM 733 C C . GLY A 1 91 ? 2.207 -7.679 15.774 1.00 47.25 91 GLY A C 1
ATOM 734 O O . GLY A 1 91 ? 2.363 -7.049 14.732 1.00 47.25 91 GLY A O 1
ATOM 735 N N . ARG A 1 92 ? 3.091 -8.604 16.176 1.00 49.31 92 ARG A N 1
ATOM 736 C CA . ARG A 1 92 ? 4.057 -9.193 15.231 1.00 49.31 92 ARG A CA 1
ATOM 737 C C . ARG A 1 92 ? 3.249 -9.831 14.100 1.00 49.31 92 ARG A C 1
ATOM 739 O O . ARG A 1 92 ? 2.718 -10.928 14.262 1.00 49.31 92 ARG A O 1
ATOM 746 N N . VAL A 1 93 ? 3.131 -9.151 12.961 1.00 49.28 93 VAL A N 1
ATOM 747 C CA . VAL A 1 93 ? 2.491 -9.726 11.775 1.00 49.28 93 VAL A CA 1
ATOM 748 C C . VAL A 1 93 ? 3.451 -10.766 11.210 1.00 49.28 93 VAL A C 1
ATOM 750 O O . VAL A 1 93 ? 4.352 -10.450 10.433 1.00 49.28 93 VAL A O 1
ATOM 753 N N . ARG A 1 94 ? 3.284 -12.022 11.626 1.00 44.56 94 ARG A N 1
ATOM 754 C CA . ARG A 1 94 ? 4.014 -13.157 11.061 1.00 44.56 94 ARG A CA 1
ATOM 755 C C . ARG A 1 94 ? 3.466 -13.416 9.659 1.00 44.56 94 ARG A C 1
ATOM 757 O O . ARG A 1 94 ? 2.523 -14.180 9.478 1.00 44.56 94 ARG A O 1
ATOM 764 N N . ARG A 1 95 ? 4.015 -12.721 8.662 1.00 50.59 95 ARG A N 1
ATOM 765 C CA . ARG A 1 95 ? 3.686 -12.967 7.255 1.00 50.59 95 ARG A CA 1
ATOM 766 C C . ARG A 1 95 ? 4.423 -14.224 6.819 1.00 50.59 95 ARG A C 1
ATOM 768 O O . ARG A 1 95 ? 5.646 -14.228 6.742 1.00 50.59 95 ARG A O 1
ATOM 775 N N . THR A 1 96 ? 3.673 -15.287 6.563 1.00 50.28 96 THR A N 1
ATOM 776 C CA . THR A 1 96 ? 4.218 -16.473 5.902 1.00 50.28 96 THR A CA 1
ATOM 777 C C . THR A 1 96 ? 4.095 -16.225 4.407 1.00 50.28 96 THR A C 1
ATOM 779 O O . THR A 1 96 ? 2.983 -16.109 3.897 1.00 50.28 96 THR A O 1
ATOM 782 N N . VAL A 1 97 ? 5.222 -16.058 3.721 1.00 57.59 97 VAL A N 1
ATOM 783 C CA . VAL A 1 97 ? 5.249 -15.947 2.260 1.00 57.59 97 VAL A CA 1
ATOM 784 C C . VAL A 1 97 ? 5.624 -17.316 1.718 1.00 57.59 97 VAL A C 1
ATOM 786 O O . VAL A 1 97 ? 6.734 -17.788 1.949 1.00 57.59 97 VAL A O 1
ATOM 789 N N . THR A 1 98 ? 4.695 -17.962 1.018 1.00 64.00 98 THR A N 1
ATOM 790 C CA . THR A 1 98 ? 5.005 -19.169 0.250 1.00 64.00 98 THR A CA 1
ATOM 791 C C . THR A 1 98 ? 5.685 -18.735 -1.039 1.00 64.00 98 THR A C 1
ATOM 793 O O . THR A 1 98 ? 5.062 -18.108 -1.894 1.00 64.00 98 THR A O 1
ATOM 796 N N . VAL A 1 99 ? 6.973 -19.034 -1.156 1.00 69.44 99 VAL A N 1
ATOM 797 C CA . VAL A 1 99 ? 7.777 -18.712 -2.335 1.00 69.44 99 VAL A CA 1
ATOM 798 C C . VAL A 1 99 ? 7.806 -19.939 -3.246 1.00 69.44 99 VAL A C 1
ATOM 800 O O . VAL A 1 99 ? 8.219 -21.013 -2.817 1.00 69.44 99 VAL A O 1
ATOM 803 N N . LYS A 1 100 ? 7.350 -19.798 -4.497 1.00 78.12 100 LYS A N 1
ATOM 804 C CA . LYS A 1 100 ? 7.447 -20.865 -5.505 1.00 78.12 100 LYS A CA 1
ATOM 805 C C . LYS A 1 100 ? 8.815 -20.819 -6.184 1.00 78.12 100 LYS A C 1
ATOM 807 O O . LYS A 1 100 ? 9.320 -19.732 -6.462 1.00 78.12 100 LYS A O 1
ATOM 812 N N . ARG A 1 101 ? 9.370 -21.981 -6.540 1.00 78.12 101 ARG A N 1
ATOM 813 C CA . ARG A 1 101 ? 10.653 -22.080 -7.268 1.00 78.12 101 ARG A CA 1
ATOM 814 C C . ARG A 1 101 ? 10.671 -21.263 -8.563 1.00 78.12 101 ARG A C 1
ATOM 816 O O . ARG A 1 101 ? 11.625 -20.535 -8.822 1.00 78.12 101 ARG A O 1
ATOM 823 N N . ASP A 1 102 ? 9.576 -21.286 -9.322 1.00 79.00 102 ASP A N 1
ATOM 824 C CA . ASP A 1 102 ? 9.469 -20.521 -10.573 1.00 79.00 102 ASP A CA 1
ATOM 825 C C . ASP A 1 102 ? 9.574 -19.003 -10.355 1.00 79.00 102 ASP A C 1
ATOM 827 O O . ASP A 1 102 ? 10.138 -18.282 -11.186 1.00 79.00 102 ASP A O 1
ATOM 831 N N . ASP A 1 103 ? 9.064 -18.508 -9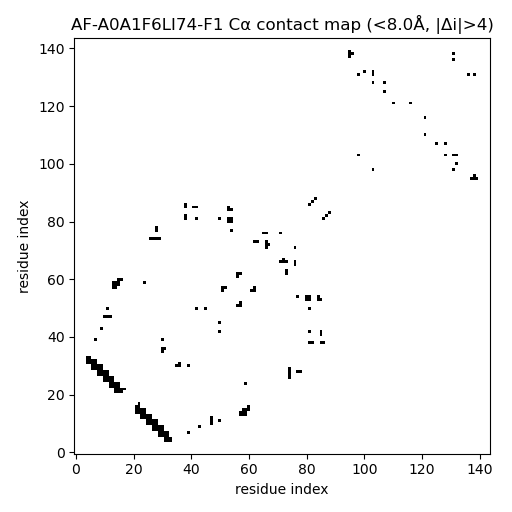.222 1.00 77.94 103 ASP A N 1
ATOM 832 C CA . ASP A 1 103 ? 9.163 -17.097 -8.860 1.00 77.94 103 ASP A CA 1
ATOM 833 C C . ASP A 1 103 ? 10.614 -16.721 -8.525 1.00 77.94 103 ASP A C 1
ATOM 835 O O . ASP A 1 103 ? 11.088 -15.687 -9.001 1.00 77.94 103 ASP A O 1
ATOM 839 N N . VAL A 1 104 ? 11.345 -17.585 -7.807 1.00 82.19 104 VAL A N 1
ATOM 840 C CA . VAL A 1 104 ? 12.777 -17.403 -7.491 1.00 82.19 104 VAL A CA 1
ATOM 841 C C . VAL A 1 104 ? 13.613 -17.365 -8.767 1.00 82.19 104 VAL A C 1
ATOM 843 O O . VAL A 1 104 ? 14.373 -16.418 -8.985 1.00 82.19 104 VAL A O 1
ATOM 846 N N . ALA A 1 105 ? 13.414 -18.326 -9.673 1.00 82.44 105 ALA A N 1
ATOM 847 C CA . ALA A 1 105 ? 14.114 -18.376 -10.955 1.00 82.44 105 ALA A CA 1
ATOM 848 C C . ALA A 1 105 ? 13.826 -17.137 -11.823 1.00 82.44 105 ALA A C 1
ATOM 850 O O . ALA A 1 105 ? 14.699 -16.630 -12.540 1.00 82.44 105 ALA A O 1
ATOM 851 N N . ARG A 1 106 ? 12.596 -16.611 -11.772 1.00 83.94 106 ARG A N 1
ATOM 852 C CA . ARG A 1 106 ? 12.237 -15.355 -12.443 1.00 83.94 106 ARG A CA 1
ATOM 853 C C . ARG A 1 106 ? 12.942 -14.158 -11.807 1.00 83.94 106 ARG A C 1
ATOM 855 O O . ARG A 1 106 ? 13.482 -13.336 -12.545 1.00 83.94 106 ARG A O 1
ATOM 862 N N . TRP A 1 107 ? 12.964 -14.053 -10.479 1.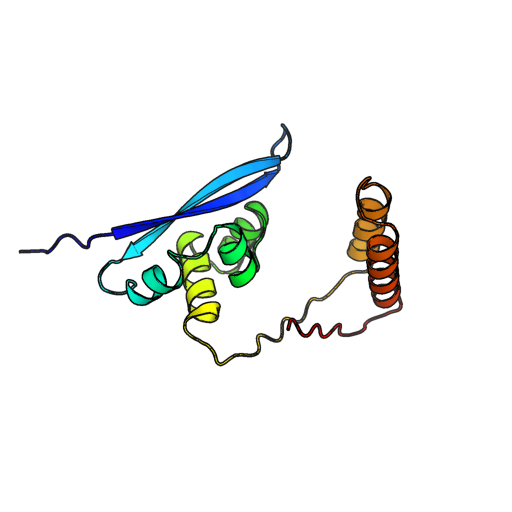00 84.75 107 TRP A N 1
ATOM 863 C CA . TRP A 1 107 ? 13.631 -12.954 -9.774 1.00 84.75 107 TRP A CA 1
ATOM 864 C C . TRP A 1 107 ? 15.137 -12.945 -10.016 1.00 84.75 107 TRP A C 1
ATOM 866 O O . TRP A 1 107 ? 15.676 -11.891 -10.339 1.00 84.75 107 TRP A O 1
ATOM 876 N N . ARG A 1 108 ? 15.795 -14.110 -9.984 1.00 84.31 108 ARG A N 1
ATOM 877 C CA . ARG A 1 108 ? 17.227 -14.242 -10.296 1.00 84.31 108 ARG A CA 1
ATOM 878 C C . ARG A 1 108 ? 17.548 -13.700 -11.687 1.00 84.31 108 ARG A C 1
ATOM 880 O O . ARG A 1 108 ? 18.458 -12.893 -11.847 1.00 84.31 108 ARG A O 1
ATOM 887 N N . ARG A 1 109 ? 16.751 -14.078 -12.693 1.00 85.25 109 ARG A N 1
ATOM 888 C CA . ARG A 1 109 ? 16.910 -13.582 -14.070 1.00 85.25 109 ARG A CA 1
ATOM 889 C C . ARG A 1 109 ? 16.679 -12.079 -14.194 1.00 85.25 109 ARG A C 1
ATOM 891 O O . ARG A 1 109 ? 17.379 -11.445 -14.973 1.00 85.25 109 ARG A O 1
ATOM 898 N N . ALA A 1 110 ? 15.707 -11.525 -13.470 1.00 81.62 110 ALA A N 1
ATOM 899 C CA . ALA A 1 110 ? 15.454 -10.086 -13.470 1.00 81.62 110 ALA A CA 1
ATOM 900 C C . ALA A 1 110 ? 16.627 -9.318 -12.843 1.00 81.62 110 ALA A C 1
ATOM 902 O O . ALA A 1 110 ? 17.111 -8.364 -13.438 1.00 81.62 110 ALA A O 1
ATOM 903 N N . LEU A 1 111 ? 17.140 -9.796 -11.706 1.00 82.50 111 LEU A N 1
ATOM 904 C CA . LEU A 1 111 ? 18.296 -9.210 -11.029 1.00 82.50 111 LEU A CA 1
ATOM 905 C C . LEU A 1 111 ? 19.546 -9.212 -11.909 1.00 82.50 111 LEU A C 1
ATOM 907 O O . LEU A 1 111 ? 20.204 -8.187 -12.020 1.00 82.50 111 LEU A O 1
ATOM 911 N N . MET A 1 112 ? 19.842 -10.323 -12.588 1.00 82.44 112 MET A N 1
ATOM 912 C CA . MET A 1 112 ? 21.006 -10.428 -13.483 1.00 82.44 112 MET A CA 1
ATOM 913 C C . MET A 1 112 ? 20.971 -9.445 -14.666 1.00 82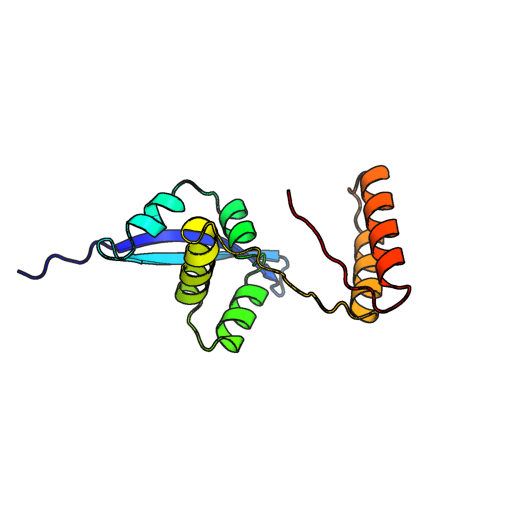.44 112 MET A C 1
ATOM 915 O O . MET A 1 112 ? 22.002 -9.227 -15.295 1.00 82.44 112 MET A O 1
ATOM 919 N N . ARG A 1 113 ? 19.805 -8.874 -14.995 1.00 80.62 113 ARG A N 1
ATOM 920 C CA . ARG A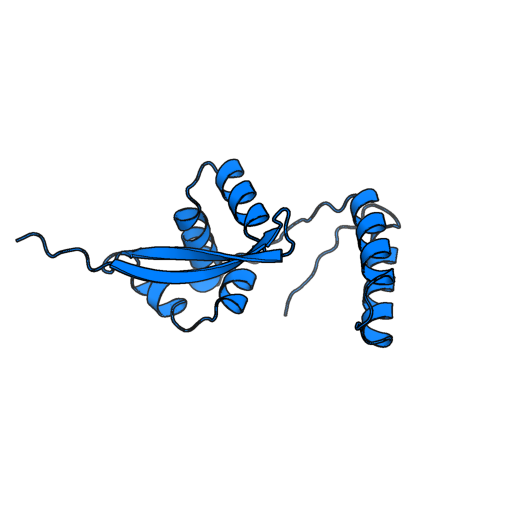 1 113 ? 19.645 -7.892 -16.080 1.00 80.62 113 ARG A CA 1
ATOM 921 C C . ARG A 1 113 ? 19.733 -6.442 -15.603 1.00 80.62 113 ARG A C 1
ATOM 923 O O . ARG A 1 113 ? 19.832 -5.555 -16.444 1.00 80.62 113 ARG A O 1
ATOM 930 N N . GLU A 1 114 ? 19.675 -6.193 -14.297 1.00 76.50 114 GLU A N 1
ATOM 931 C CA . GLU A 1 114 ? 19.600 -4.839 -13.749 1.00 76.50 114 GLU A CA 1
ATOM 932 C C . GLU A 1 114 ? 21.002 -4.233 -13.582 1.00 76.50 114 GLU A C 1
ATOM 934 O O . GLU A 1 114 ? 21.772 -4.610 -12.694 1.00 76.50 114 GLU A O 1
ATOM 939 N N . ALA A 1 115 ? 21.337 -3.264 -14.435 1.00 57.16 115 ALA A N 1
ATOM 940 C CA . ALA A 1 115 ? 22.580 -2.509 -14.341 1.00 57.16 115 ALA A CA 1
ATOM 941 C C . ALA A 1 115 ? 22.421 -1.383 -13.307 1.00 57.16 115 ALA A C 1
ATOM 943 O O . ALA A 1 115 ? 21.783 -0.370 -13.573 1.00 57.16 115 ALA A O 1
ATOM 944 N N . GLY A 1 116 ? 22.995 -1.552 -12.114 1.00 68.62 116 GLY A N 1
ATOM 945 C CA . GLY A 1 116 ? 22.960 -0.508 -11.078 1.00 68.62 116 GLY A CA 1
ATOM 946 C C . GLY A 1 116 ? 22.976 -1.013 -9.640 1.00 68.62 116 GLY A C 1
ATOM 947 O O . GLY A 1 116 ? 23.132 -0.225 -8.710 1.00 68.62 116 GLY A O 1
ATOM 948 N N . ILE A 1 117 ? 22.861 -2.324 -9.430 1.00 73.44 117 ILE A N 1
ATOM 949 C CA . ILE A 1 117 ? 22.996 -2.911 -8.098 1.00 73.44 117 ILE A CA 1
ATOM 950 C C . ILE A 1 117 ? 24.489 -3.044 -7.784 1.00 73.44 117 ILE A C 1
ATOM 952 O O . ILE A 1 117 ? 25.228 -3.727 -8.492 1.00 73.44 117 ILE A O 1
ATOM 956 N N . GLY A 1 118 ? 24.952 -2.385 -6.719 1.00 77.25 118 GLY A N 1
ATOM 957 C CA . GLY A 1 118 ? 26.343 -2.495 -6.277 1.00 77.25 118 GLY A CA 1
ATOM 958 C C . GLY A 1 118 ? 26.739 -3.960 -6.055 1.00 77.25 118 GLY A C 1
ATOM 959 O O . GLY A 1 118 ? 25.982 -4.718 -5.451 1.00 77.25 118 GLY A O 1
ATOM 960 N N . ARG A 1 119 ? 27.935 -4.358 -6.518 1.00 77.94 119 ARG A N 1
ATOM 961 C CA . ARG A 1 119 ? 28.397 -5.764 -6.562 1.00 77.94 119 ARG A CA 1
ATOM 962 C C . ARG A 1 119 ? 28.180 -6.525 -5.251 1.00 77.94 119 ARG A C 1
ATOM 964 O O . ARG A 1 119 ? 27.804 -7.687 -5.285 1.00 77.94 119 ARG A O 1
ATOM 971 N N . ARG A 1 120 ? 28.390 -5.875 -4.104 1.00 77.75 120 ARG A N 1
ATOM 972 C CA . ARG A 1 120 ? 28.177 -6.477 -2.780 1.00 77.75 120 ARG A CA 1
ATOM 973 C C . ARG A 1 120 ? 26.700 -6.773 -2.498 1.00 77.75 120 ARG A C 1
ATOM 975 O O . ARG A 1 120 ? 26.364 -7.907 -2.190 1.00 77.75 120 ARG A O 1
ATOM 982 N N . VAL A 1 121 ? 25.831 -5.778 -2.676 1.00 76.62 121 VAL A N 1
ATOM 983 C CA . VAL A 1 121 ? 24.374 -5.920 -2.502 1.00 76.62 121 VAL A CA 1
ATOM 984 C C . VAL A 1 121 ? 23.824 -6.967 -3.468 1.00 76.62 121 VAL A C 1
ATOM 986 O O . VAL A 1 121 ? 22.984 -7.782 -3.107 1.00 76.62 121 VAL A O 1
ATOM 989 N N . PHE A 1 122 ? 24.351 -6.988 -4.691 1.00 81.44 122 PHE A N 1
ATOM 990 C CA . PHE A 1 122 ? 23.986 -7.972 -5.696 1.00 81.44 122 PHE A CA 1
ATOM 991 C C . PHE A 1 122 ? 24.299 -9.407 -5.246 1.00 81.44 122 PHE A C 1
ATOM 993 O O . PHE A 1 122 ? 23.440 -10.280 -5.340 1.00 81.44 122 PHE A O 1
ATOM 1000 N N . GLN A 1 123 ? 25.500 -9.642 -4.709 1.00 80.75 123 GLN A N 1
ATOM 1001 C CA . GLN A 1 123 ? 25.907 -10.953 -4.191 1.00 80.75 123 GLN A CA 1
ATOM 1002 C C . GLN A 1 123 ? 25.088 -11.378 -2.966 1.00 80.75 123 GLN A C 1
ATOM 1004 O O . GLN A 1 123 ? 24.681 -12.532 -2.882 1.00 80.75 123 GLN A O 1
ATOM 1009 N N . GLU A 1 124 ? 24.786 -10.452 -2.053 1.00 82.31 124 GLU A N 1
ATOM 1010 C CA . GLU A 1 124 ? 23.946 -10.728 -0.879 1.00 82.31 124 GLU A CA 1
ATOM 1011 C C . GLU A 1 124 ? 22.518 -11.139 -1.285 1.00 82.31 124 GLU A C 1
ATOM 1013 O O . GLU A 1 124 ? 21.964 -12.091 -0.734 1.00 82.31 124 GLU A O 1
ATOM 1018 N N . ILE A 1 125 ? 21.938 -10.485 -2.299 1.00 82.31 125 ILE A N 1
ATOM 1019 C CA . ILE A 1 125 ? 20.615 -10.851 -2.824 1.00 82.31 125 ILE A CA 1
ATOM 1020 C C . ILE A 1 125 ? 20.653 -12.211 -3.531 1.00 82.31 125 ILE A C 1
ATOM 1022 O O . ILE A 1 125 ? 19.744 -13.015 -3.337 1.00 82.31 125 ILE A O 1
ATOM 1026 N N . LEU A 1 126 ? 21.679 -12.487 -4.343 1.00 83.31 126 LEU A N 1
ATOM 1027 C CA . LEU A 1 126 ? 21.804 -13.784 -5.016 1.00 83.31 126 LEU A CA 1
ATOM 1028 C C . LEU A 1 126 ? 21.958 -14.933 -4.017 1.00 83.31 126 LEU A C 1
ATOM 1030 O O . LEU A 1 126 ? 21.263 -15.934 -4.163 1.00 83.31 126 LEU A O 1
ATOM 1034 N N . ALA A 1 127 ? 22.786 -14.763 -2.983 1.00 80.69 127 ALA A N 1
ATOM 1035 C CA . ALA A 1 127 ? 22.945 -15.755 -1.922 1.00 80.69 127 ALA A CA 1
ATOM 1036 C C . ALA A 1 127 ? 21.614 -16.034 -1.206 1.00 80.69 127 ALA A C 1
ATOM 1038 O O . ALA A 1 127 ? 21.231 -17.187 -1.030 1.00 80.69 127 ALA A O 1
ATOM 1039 N N . PHE A 1 128 ? 20.857 -14.982 -0.882 1.00 82.44 128 PHE A N 1
ATOM 1040 C CA . PHE A 1 128 ? 19.524 -15.125 -0.300 1.00 82.44 128 PHE A CA 1
ATOM 1041 C C . PHE A 1 128 ? 18.551 -15.894 -1.211 1.00 82.44 128 PHE A C 1
ATOM 1043 O O . PHE A 1 128 ? 17.769 -16.710 -0.728 1.00 82.44 128 PHE A O 1
ATOM 1050 N N . LEU A 1 129 ? 18.571 -15.642 -2.523 1.00 83.50 129 LEU A N 1
ATOM 1051 C CA . LEU A 1 129 ? 17.704 -16.351 -3.471 1.00 83.50 129 LEU A CA 1
ATOM 1052 C C . LEU A 1 129 ? 18.106 -17.821 -3.643 1.00 83.50 129 LEU A C 1
ATOM 1054 O O . LEU A 1 129 ? 17.223 -18.673 -3.726 1.00 83.50 129 LEU A O 1
ATOM 1058 N N . ASP A 1 130 ? 19.404 -18.121 -3.661 1.00 79.38 130 ASP A N 1
ATOM 1059 C CA . ASP A 1 130 ? 19.914 -19.493 -3.756 1.00 79.38 130 ASP A CA 1
ATOM 1060 C C . ASP A 1 130 ? 19.538 -20.310 -2.500 1.00 79.38 130 ASP A C 1
ATOM 1062 O O . ASP A 1 130 ? 19.102 -21.460 -2.612 1.00 79.38 130 ASP A O 1
ATOM 1066 N N . ASP A 1 131 ? 19.572 -19.690 -1.315 1.00 78.38 131 ASP A N 1
ATOM 1067 C CA . ASP A 1 131 ? 19.106 -20.296 -0.059 1.00 78.38 131 ASP A CA 1
ATOM 1068 C C . ASP A 1 131 ? 17.606 -20.652 -0.076 1.00 78.38 131 ASP A C 1
ATOM 1070 O O . ASP A 1 131 ? 17.187 -21.609 0.585 1.00 78.38 131 ASP A O 1
ATOM 1074 N N . LEU A 1 132 ? 16.791 -19.904 -0.831 1.00 75.25 132 LEU A N 1
ATOM 1075 C CA . LEU A 1 132 ? 15.356 -20.166 -1.002 1.00 75.25 132 LEU A CA 1
ATOM 1076 C C . LEU A 1 132 ? 15.060 -21.262 -2.037 1.00 75.25 132 LEU A C 1
ATOM 1078 O O . LEU A 1 132 ? 14.044 -21.949 -1.916 1.00 75.25 132 LEU A O 1
ATOM 1082 N N . ASP A 1 133 ? 15.913 -21.438 -3.048 1.00 70.81 133 ASP A N 1
ATOM 1083 C CA . ASP A 1 133 ? 15.724 -22.440 -4.111 1.00 70.81 133 ASP A CA 1
ATOM 1084 C C . ASP A 1 133 ? 16.026 -23.876 -3.617 1.00 70.81 133 ASP A C 1
ATOM 1086 O O . ASP A 1 133 ? 15.420 -24.861 -4.061 1.00 70.81 133 ASP A O 1
ATOM 1090 N N . GLY A 1 134 ? 16.886 -23.993 -2.596 1.00 61.47 134 GLY A N 1
ATOM 1091 C CA . GLY A 1 134 ? 17.352 -25.242 -1.977 1.00 61.47 134 GLY A CA 1
ATOM 1092 C C . GLY A 1 134 ? 16.318 -26.094 -1.212 1.00 61.47 134 GLY A C 1
ATOM 1093 O O . GLY A 1 134 ? 16.707 -27.080 -0.588 1.00 61.47 134 GLY A O 1
ATOM 1094 N N . GLY A 1 135 ? 15.018 -25.773 -1.256 1.00 53.56 135 GLY A N 1
ATOM 1095 C CA . GLY A 1 135 ? 13.921 -26.556 -0.651 1.00 53.56 135 GLY A CA 1
ATOM 1096 C C . GLY A 1 135 ? 13.094 -25.774 0.375 1.00 53.56 135 GLY A C 1
ATOM 1097 O O . GLY A 1 135 ? 13.563 -24.762 0.884 1.00 53.56 135 GLY A O 1
ATOM 1098 N N . GLU A 1 136 ? 11.861 -26.233 0.660 1.00 44.44 136 GLU A N 1
ATOM 1099 C CA . GLU A 1 136 ? 10.872 -25.575 1.541 1.00 44.44 136 GLU A CA 1
ATOM 1100 C C . GLU A 1 136 ? 11.468 -25.163 2.896 1.00 44.44 136 GLU A C 1
ATOM 1102 O O . GLU A 1 136 ? 11.434 -25.894 3.886 1.00 44.44 136 GLU A O 1
ATOM 1107 N N . LYS A 1 137 ? 11.996 -23.945 2.963 1.00 50.03 137 LYS A N 1
ATOM 1108 C CA . LYS A 1 137 ? 12.438 -23.326 4.202 1.00 50.03 137 LYS A CA 1
ATOM 1109 C C . LYS A 1 137 ? 11.547 -22.132 4.475 1.00 50.03 137 LYS A C 1
ATOM 1111 O O . LYS A 1 137 ? 11.384 -21.229 3.657 1.00 50.03 137 LYS A O 1
ATOM 1116 N N . ARG A 1 138 ? 10.945 -22.140 5.663 1.00 42.03 138 ARG A N 1
ATOM 1117 C CA . ARG A 1 138 ? 10.177 -21.012 6.192 1.00 42.03 138 ARG A CA 1
ATOM 1118 C C . ARG A 1 138 ? 11.144 -19.855 6.431 1.00 42.03 138 ARG A C 1
ATOM 1120 O O . ARG A 1 138 ? 11.779 -19.793 7.478 1.00 42.03 138 ARG A O 1
ATOM 1127 N N . ALA A 1 139 ? 11.256 -18.945 5.471 1.00 45.56 139 ALA A N 1
ATOM 1128 C CA . ALA A 1 139 ? 12.012 -17.717 5.654 1.00 45.56 139 ALA A CA 1
ATOM 1129 C C . ALA A 1 139 ? 11.272 -16.814 6.654 1.00 45.56 139 ALA A C 1
ATOM 1131 O O . ALA A 1 139 ? 10.259 -16.191 6.335 1.00 45.56 139 ALA A O 1
ATOM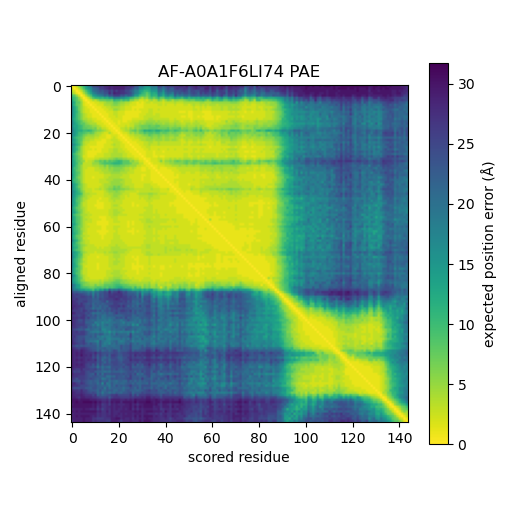 1132 N N . SER A 1 140 ? 11.750 -16.770 7.897 1.00 40.22 140 SER A N 1
ATOM 1133 C CA . SER A 1 140 ? 11.321 -15.783 8.885 1.00 40.22 140 SER A CA 1
ATOM 1134 C C . SER A 1 140 ? 12.236 -14.565 8.802 1.00 40.22 140 SER A C 1
ATOM 1136 O O . SER A 1 140 ? 13.337 -14.581 9.344 1.00 40.22 140 SER A O 1
ATOM 1138 N N . GLY A 1 141 ? 11.787 -13.509 8.127 1.00 37.62 141 GLY A N 1
ATOM 1139 C CA . GLY A 1 141 ? 12.453 -12.209 8.176 1.00 37.62 141 GLY A CA 1
ATOM 1140 C C . GLY A 1 141 ? 12.017 -11.424 9.413 1.00 37.62 141 GLY A C 1
ATOM 1141 O O . GLY A 1 141 ? 10.821 -11.207 9.615 1.00 37.62 141 GLY A O 1
ATOM 1142 N N . VAL A 1 142 ? 12.975 -10.985 10.230 1.00 31.12 142 VAL A N 1
ATOM 1143 C CA . VAL A 1 142 ? 12.764 -9.930 11.230 1.00 31.12 142 VAL A CA 1
ATOM 1144 C C . VAL A 1 142 ? 13.140 -8.616 10.556 1.00 31.12 142 VAL A C 1
ATOM 1146 O O . VAL A 1 142 ? 14.313 -8.375 10.294 1.00 31.12 142 VAL A O 1
ATOM 1149 N N . ALA A 1 143 ? 12.149 -7.788 10.229 1.00 34.00 143 ALA A N 1
ATOM 1150 C CA . ALA A 1 143 ? 12.417 -6.396 9.892 1.00 34.00 143 ALA A CA 1
ATOM 1151 C C . ALA A 1 143 ? 12.658 -5.651 11.213 1.00 34.00 143 ALA A C 1
ATOM 1153 O O . ALA A 1 143 ? 11.748 -5.599 12.045 1.00 34.00 143 ALA A O 1
ATOM 1154 N N . ALA A 1 144 ? 13.893 -5.188 11.420 1.00 32.56 144 ALA A N 1
ATOM 1155 C CA . ALA A 1 144 ? 14.253 -4.275 12.504 1.00 32.56 144 ALA A CA 1
ATOM 1156 C C . ALA A 1 144 ? 13.707 -2.867 12.229 1.00 32.56 144 ALA A C 1
ATOM 1158 O O . ALA A 1 144 ? 13.654 -2.481 11.036 1.00 32.56 144 ALA A O 1
#

Secondary structure (DSSP, 8-state):
------EEEEEEEEEEEETTEEEEEEEEEEEETTTSHHHHHHHTTS-HHHHHHHHT--SHHHHHHHHHHTTS-HHHHHHHHHIIIII-TT----------HHHHHHHHHHHTT-TTS-HHHHHHHHHHHHHHHTS---------

Solvent-accessible surface area (backbone atoms only — not comparable to full-atom values): 8920 Å² total; per-residue (Å²): 134,85,75,77,78,55,64,46,75,49,72,35,70,22,47,33,84,53,102,90,43,80,44,78,44,78,48,71,34,76,36,48,53,80,87,34,40,70,59,47,66,73,45,71,84,50,52,48,70,56,50,26,61,58,54,72,42,78,33,43,67,58,43,51,54,50,15,64,76,66,76,45,55,60,58,54,50,52,50,51,37,41,43,50,58,70,72,45,85,78,69,87,79,81,73,83,76,90,79,53,63,70,57,49,59,50,49,53,56,53,56,76,67,55,88,82,63,54,71,67,62,45,50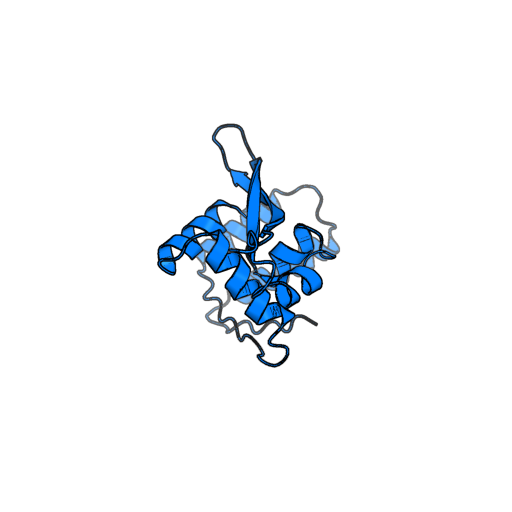,55,53,50,52,55,50,53,64,58,65,77,46,101,65,87,73,81,80,81,85,127

Foldseek 3Di:
DPDPQDKDKDWAWFWDQDPVGTDIDIDIAIDGCPPCVVLCVQPVPPHNVRLCVQLVHHHPVSLVVVCVVVVHDSNVSSSVSSCCRRVVPDDPPFDFDDDDLVNLVVVLVVLVPDDDQPPVNSVVVNVVSVVVNPDDDRDGDDDD

Mean predicted aligned error: 13.15 Å

Nearest PDB structures (foldseek):
  4qhb-assembly3_D  TM=4.651E-01  e=2.140E+00  Phocaeicola vulgatus ATCC 8482
  6uwi-assembly1_A  TM=4.565E-01  e=7.280E+00  Clostridioides difficile
  6uwi-assembly2_d  TM=4.564E-01  e=7.280E+00  Clostridioides difficile
  6uwi-assembly1_E  TM=4.565E-01  e=7.280E+00  Clostridioides difficile
  6uwi-assembly2_g  TM=4.565E-01  e=7.280E+00  Clostridioides difficile

pLDDT: mean 80.47, std 17.65, range [31.12, 96.56]

Sequence (144 aa):
MRNPTTRTFLCIYFPERTDRGVETKNVCVAFNGTTERALYRAVERLGSTEIKKRIAIFSYDHLVKVAEREDRGITEVIKMRLGDSVLRRGGRVRRTVTVKRDDVARWRRALMREAGIGRRVFQEILAFLDDLDGGEKRASGVAA